Protein AF-A0A2T8HG99-F1 (afdb_monomer_lite)

pLDDT: mean 79.27, std 13.89, range [46.47, 98.06]

Sequence (85 aa):
MVYIRQFVMAVVLTIAASSIIPLRSEAQCAMCTLNAENSTKEGNTQGKGLNDGILFLLAMPFIIGAGIGILWYKKYRVKPQRKFL

Structure (mmCIF, N/CA/C/O backbone):
data_AF-A0A2T8HG99-F1
#
_entry.id   AF-A0A2T8HG99-F1
#
loop_
_atom_site.group_PDB
_atom_site.id
_atom_site.type_symbol
_atom_site.label_atom_id
_atom_site.label_alt_id
_atom_site.label_comp_id
_atom_site.label_asym_id
_atom_site.label_entity_id
_atom_site.label_seq_id
_atom_site.pdbx_PDB_ins_code
_atom_site.Cartn_x
_atom_site.Cartn_y
_atom_site.Cartn_z
_atom_site.occupancy
_atom_site.B_iso_or_equiv
_atom_site.auth_seq_id
_atom_site.auth_comp_id
_atom_site.auth_asym_id
_atom_site.auth_atom_id
_atom_site.pdbx_PDB_model_num
ATOM 1 N N . MET A 1 1 ? 13.516 -12.327 40.730 1.00 62.91 1 MET A N 1
ATOM 2 C CA . MET A 1 1 ? 12.281 -11.864 40.046 1.00 62.91 1 MET A CA 1
ATOM 3 C C . MET A 1 1 ? 12.344 -10.402 39.610 1.00 62.91 1 MET A C 1
ATOM 5 O O . MET A 1 1 ? 12.028 -10.139 38.459 1.00 62.91 1 MET A O 1
ATOM 9 N N . VAL A 1 2 ? 12.793 -9.460 40.453 1.00 79.62 2 VAL A N 1
ATOM 10 C CA . VAL A 1 2 ? 12.889 -8.032 40.075 1.00 79.62 2 VAL A CA 1
ATOM 11 C C . VAL A 1 2 ? 13.835 -7.808 38.887 1.00 79.62 2 VAL A C 1
ATOM 13 O O . VAL A 1 2 ? 13.416 -7.216 37.903 1.00 79.62 2 VAL A O 1
ATOM 16 N N . TYR A 1 3 ? 15.046 -8.374 38.907 1.00 85.25 3 TYR A N 1
ATOM 17 C CA . TYR A 1 3 ? 16.011 -8.242 37.802 1.00 85.25 3 TYR A CA 1
ATOM 18 C C . TYR A 1 3 ? 15.540 -8.877 36.488 1.00 85.25 3 TYR A C 1
ATOM 20 O O . TYR A 1 3 ? 15.736 -8.300 35.429 1.00 85.25 3 TYR A O 1
ATOM 28 N N . ILE A 1 4 ? 14.844 -10.017 36.558 1.00 87.69 4 ILE A N 1
ATOM 29 C CA . ILE A 1 4 ? 14.230 -10.666 35.388 1.00 87.69 4 ILE A CA 1
ATOM 30 C C . ILE A 1 4 ? 13.128 -9.790 34.793 1.00 87.69 4 ILE A C 1
ATOM 32 O O . ILE A 1 4 ? 13.085 -9.607 33.583 1.00 87.69 4 ILE A O 1
ATOM 36 N N . ARG A 1 5 ? 12.275 -9.189 35.631 1.00 85.69 5 ARG A N 1
ATOM 37 C CA . ARG A 1 5 ? 11.234 -8.271 35.159 1.00 85.69 5 ARG A CA 1
ATOM 38 C C . ARG A 1 5 ? 11.846 -7.022 34.524 1.00 85.69 5 ARG A C 1
ATOM 40 O O . ARG A 1 5 ? 11.395 -6.612 33.467 1.00 85.69 5 ARG A O 1
ATOM 47 N N . GLN A 1 6 ? 12.887 -6.455 35.131 1.00 82.06 6 GLN A N 1
ATOM 48 C CA . GLN A 1 6 ? 13.609 -5.301 34.582 1.00 82.06 6 GLN A CA 1
ATOM 49 C C . GLN A 1 6 ? 14.295 -5.640 33.248 1.00 82.06 6 GLN A C 1
ATOM 51 O O . GLN A 1 6 ? 14.211 -4.864 32.303 1.00 82.06 6 GLN A O 1
ATOM 56 N N . PHE A 1 7 ? 14.900 -6.825 33.138 1.00 91.50 7 PHE A N 1
ATOM 57 C CA . PHE A 1 7 ? 15.529 -7.303 31.908 1.00 91.50 7 PHE A CA 1
ATOM 58 C C . PHE A 1 7 ? 14.512 -7.510 30.780 1.00 91.50 7 PHE A C 1
ATOM 60 O O . PHE A 1 7 ? 14.711 -7.018 29.675 1.00 91.50 7 PHE A O 1
ATOM 67 N N . VAL A 1 8 ? 13.383 -8.166 31.067 1.00 93.94 8 VAL A N 1
ATOM 68 C CA . VAL A 1 8 ? 12.304 -8.370 30.086 1.00 93.94 8 VAL A CA 1
ATOM 69 C C . VAL A 1 8 ? 11.726 -7.033 29.623 1.00 93.94 8 VAL A C 1
ATOM 71 O O . VAL A 1 8 ? 11.553 -6.829 28.426 1.00 93.94 8 VAL A O 1
ATOM 74 N N . MET A 1 9 ? 11.489 -6.093 30.543 1.00 91.81 9 MET A N 1
ATOM 75 C CA . MET A 1 9 ? 10.994 -4.759 30.190 1.00 91.81 9 MET A CA 1
ATOM 76 C C . MET A 1 9 ? 11.993 -3.986 29.323 1.00 91.81 9 MET A C 1
ATOM 78 O O . MET A 1 9 ? 11.584 -3.352 28.356 1.00 91.81 9 MET A O 1
ATOM 82 N N . ALA A 1 10 ? 13.293 -4.073 29.619 1.00 93.25 10 ALA A N 1
ATOM 83 C CA . ALA A 1 10 ? 14.332 -3.442 28.810 1.00 93.25 10 ALA A CA 1
ATOM 84 C C . ALA A 1 10 ? 14.397 -4.032 27.392 1.00 93.25 10 ALA A C 1
ATOM 86 O O . ALA A 1 10 ? 14.482 -3.277 26.428 1.00 93.25 10 ALA A O 1
ATOM 87 N N . VAL A 1 11 ? 14.288 -5.357 27.251 1.00 94.00 11 VAL A N 1
ATOM 88 C CA . VAL A 1 11 ? 14.268 -6.041 25.944 1.00 94.00 11 VAL A CA 1
ATOM 89 C C . VAL A 1 11 ? 13.025 -5.671 25.134 1.00 94.00 11 VAL A C 1
ATOM 91 O O . VAL A 1 11 ? 13.114 -5.392 23.943 1.00 94.00 11 VAL A O 1
ATOM 94 N N . VAL A 1 12 ? 11.853 -5.625 25.769 1.00 93.62 12 VAL A N 1
ATOM 95 C CA . VAL A 1 12 ? 10.616 -5.210 25.092 1.00 93.62 12 VAL A CA 1
ATOM 96 C C . VAL A 1 12 ? 10.713 -3.753 24.635 1.00 93.62 12 VAL A C 1
ATOM 98 O O . VAL A 1 12 ? 10.326 -3.434 23.512 1.00 93.62 12 VAL A O 1
ATOM 101 N N . LEU A 1 13 ? 11.274 -2.875 25.470 1.00 91.81 13 LEU A N 1
ATOM 102 C CA . LEU A 1 13 ? 11.422 -1.458 25.154 1.00 91.81 13 LEU A CA 1
ATOM 103 C C . LEU A 1 13 ? 12.402 -1.218 23.996 1.00 91.81 13 LEU A C 1
ATOM 105 O O . LEU A 1 13 ? 12.128 -0.382 23.138 1.00 91.81 13 LEU A O 1
ATOM 109 N N . THR A 1 14 ? 13.510 -1.960 23.926 1.00 87.88 14 THR A N 1
ATOM 110 C CA . THR A 1 14 ? 14.470 -1.839 22.816 1.00 87.88 14 THR A CA 1
ATOM 111 C C . THR A 1 14 ? 13.904 -2.359 21.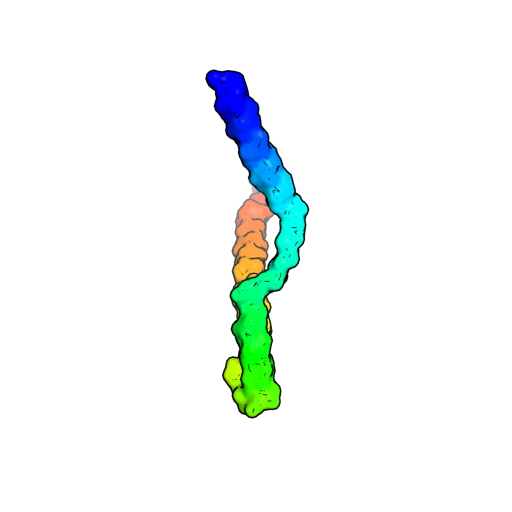494 1.00 87.88 14 THR A C 1
ATOM 113 O O . THR A 1 14 ? 14.140 -1.746 20.454 1.00 87.88 14 THR A O 1
ATOM 116 N N . ILE A 1 15 ? 13.103 -3.430 21.520 1.00 89.00 15 ILE A N 1
ATOM 117 C CA . ILE A 1 15 ? 12.406 -3.959 20.333 1.00 89.00 15 ILE A CA 1
ATOM 118 C C . ILE A 1 15 ? 11.304 -2.998 19.856 1.00 89.00 15 ILE A C 1
ATOM 120 O O . ILE A 1 15 ? 11.131 -2.786 18.657 1.00 89.00 15 ILE A O 1
ATOM 124 N N . ALA A 1 16 ? 10.566 -2.380 20.778 1.00 88.62 16 ALA A N 1
ATOM 125 C CA . ALA A 1 16 ? 9.558 -1.381 20.429 1.00 88.62 16 ALA A CA 1
ATOM 126 C C . ALA A 1 16 ? 10.189 -0.093 19.866 1.00 88.62 16 ALA A C 1
ATOM 128 O O . ALA A 1 16 ? 9.642 0.532 18.961 1.00 88.62 16 ALA A O 1
ATOM 129 N N . ALA A 1 17 ? 11.362 0.304 20.365 1.00 87.88 17 ALA A N 1
ATOM 130 C CA . ALA A 1 17 ? 12.074 1.474 19.858 1.00 87.88 17 ALA A CA 1
ATOM 131 C C . ALA A 1 17 ? 12.612 1.268 18.428 1.00 87.88 17 ALA A C 1
ATOM 133 O O . ALA A 1 17 ? 12.620 2.210 17.635 1.00 87.88 17 ALA A O 1
ATOM 134 N N . SER A 1 18 ? 13.021 0.046 18.065 1.00 80.69 18 SER A N 1
ATOM 135 C CA . SER A 1 18 ? 13.540 -0.246 16.720 1.00 80.69 18 SER A CA 1
ATOM 136 C C .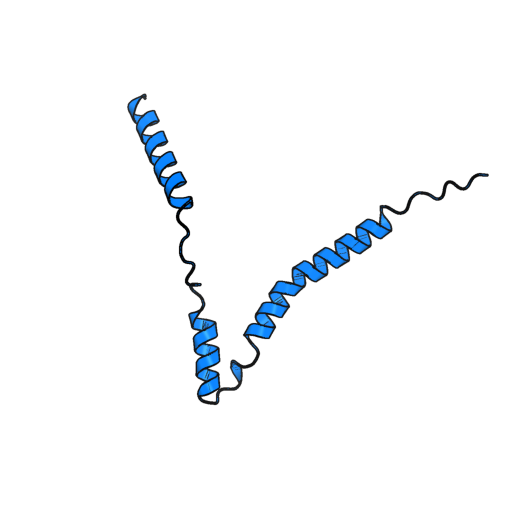 SER A 1 18 ? 12.468 -0.212 15.625 1.00 80.69 18 SER A C 1
ATOM 138 O O . SER A 1 18 ? 12.801 -0.008 14.460 1.00 80.69 18 SER A O 1
ATOM 140 N N . SER A 1 19 ? 11.183 -0.328 15.980 1.00 77.81 19 SER A N 1
ATOM 141 C CA . SER A 1 19 ? 10.056 -0.274 15.032 1.00 77.81 19 SER A CA 1
ATOM 142 C C . SER A 1 19 ? 9.699 1.148 14.575 1.00 77.81 19 SER A C 1
ATOM 144 O O . SER A 1 19 ? 8.923 1.313 13.637 1.00 77.81 19 SER A O 1
ATOM 146 N N . ILE A 1 20 ? 10.268 2.177 15.213 1.00 81.19 20 ILE A N 1
ATOM 147 C CA . ILE A 1 20 ? 10.039 3.596 14.885 1.00 81.19 20 ILE A CA 1
ATOM 148 C C . ILE A 1 20 ? 11.028 4.079 13.810 1.00 81.19 20 ILE A C 1
ATOM 150 O O . ILE A 1 20 ? 10.838 5.132 13.203 1.00 81.19 20 ILE A O 1
ATOM 154 N N . ILE A 1 21 ? 12.086 3.309 13.541 1.00 78.69 21 ILE A N 1
ATOM 155 C CA . ILE A 1 21 ? 13.065 3.646 12.511 1.00 78.69 21 ILE A CA 1
ATOM 156 C C . ILE A 1 21 ? 12.433 3.335 11.150 1.00 78.69 21 ILE A C 1
ATOM 158 O O . ILE A 1 21 ? 12.140 2.167 10.881 1.00 78.69 21 ILE A O 1
ATOM 162 N N . PRO A 1 22 ? 12.231 4.332 10.267 1.00 64.75 22 PRO A N 1
ATOM 163 C CA . PRO A 1 22 ? 11.789 4.059 8.913 1.00 64.75 22 PRO A CA 1
ATOM 164 C C . PRO A 1 22 ? 12.909 3.295 8.208 1.00 64.75 22 PRO A C 1
ATOM 166 O O . PRO A 1 22 ? 13.895 3.879 7.752 1.00 64.75 22 PRO A O 1
ATOM 169 N N . LEU A 1 23 ? 12.770 1.971 8.133 1.00 64.75 23 LEU A N 1
ATOM 170 C CA . LEU A 1 23 ? 13.549 1.162 7.213 1.00 64.75 23 LEU A CA 1
ATOM 171 C C . LEU A 1 23 ? 13.287 1.755 5.830 1.00 64.75 23 LEU A C 1
ATOM 173 O O . LEU A 1 23 ? 12.151 1.752 5.356 1.00 64.75 23 LEU A O 1
ATOM 177 N N . ARG A 1 24 ? 14.320 2.329 5.202 1.00 56.44 24 ARG A N 1
ATOM 178 C CA . ARG A 1 24 ? 14.272 2.637 3.774 1.00 56.44 24 ARG A CA 1
ATOM 179 C C . ARG A 1 24 ? 13.958 1.312 3.095 1.00 56.44 24 ARG A C 1
ATOM 181 O O . ARG A 1 24 ? 14.820 0.442 3.020 1.00 56.44 24 ARG A O 1
ATOM 188 N N . SER A 1 25 ? 12.709 1.132 2.680 1.00 54.16 25 SER A N 1
ATOM 189 C CA . SER A 1 25 ? 12.321 -0.007 1.871 1.00 54.16 25 SER A CA 1
ATOM 190 C C . SER A 1 25 ? 12.897 0.236 0.480 1.00 54.16 25 SER A C 1
ATOM 192 O O . SER A 1 25 ? 12.201 0.682 -0.428 1.00 54.16 25 SER A O 1
ATOM 194 N N . GLU A 1 26 ? 14.191 -0.025 0.315 1.00 55.88 26 GLU A N 1
ATOM 195 C CA . GLU A 1 26 ? 14.664 -0.607 -0.934 1.00 55.88 26 GLU A CA 1
ATOM 196 C C . GLU A 1 26 ? 13.797 -1.849 -1.101 1.00 55.88 26 GLU A C 1
ATOM 198 O O . GLU A 1 26 ? 13.925 -2.813 -0.339 1.00 55.88 26 GLU A O 1
ATOM 203 N N . ALA A 1 27 ? 12.787 -1.770 -1.968 1.00 49.84 27 ALA A N 1
ATOM 204 C CA . ALA A 1 27 ? 11.956 -2.922 -2.241 1.00 49.84 27 ALA A CA 1
ATOM 205 C C . ALA A 1 27 ? 12.920 -4.053 -2.605 1.00 49.84 27 ALA A C 1
ATOM 207 O O . ALA A 1 27 ? 13.602 -3.964 -3.625 1.00 49.84 27 ALA A O 1
ATOM 208 N N . GLN A 1 28 ? 12.979 -5.123 -1.807 1.00 46.47 28 GLN A N 1
ATOM 209 C CA . GLN A 1 28 ? 13.828 -6.286 -2.105 1.00 46.47 28 GLN A CA 1
ATOM 210 C C . GLN A 1 28 ? 13.367 -7.062 -3.357 1.00 46.47 28 GLN A C 1
ATOM 212 O O . GLN A 1 28 ? 13.770 -8.195 -3.587 1.00 46.47 28 GLN A O 1
ATOM 217 N N . CYS A 1 29 ? 12.558 -6.426 -4.205 1.00 61.62 29 CYS A N 1
ATOM 218 C CA . CYS A 1 29 ? 12.105 -6.894 -5.501 1.00 61.62 29 CYS A CA 1
ATOM 219 C C . CYS A 1 29 ? 12.161 -5.787 -6.580 1.00 61.62 29 CYS A C 1
ATOM 221 O O . CYS A 1 29 ? 11.607 -5.985 -7.657 1.00 61.62 29 CYS A O 1
ATOM 223 N N . ALA A 1 30 ? 12.820 -4.636 -6.356 1.00 55.19 30 ALA A N 1
ATOM 224 C CA . ALA A 1 30 ? 13.040 -3.650 -7.427 1.00 55.19 30 ALA A CA 1
ATOM 225 C C . ALA A 1 30 ? 14.004 -4.177 -8.507 1.00 55.19 30 ALA A C 1
ATOM 227 O O . ALA A 1 30 ? 13.954 -3.732 -9.649 1.00 55.19 30 ALA A O 1
ATOM 228 N N . MET A 1 31 ? 14.816 -5.188 -8.180 1.00 57.59 31 MET A N 1
ATOM 229 C CA . MET A 1 31 ? 15.678 -5.877 -9.143 1.00 57.59 31 MET A CA 1
ATOM 230 C C . MET A 1 31 ? 14.885 -6.562 -10.265 1.00 57.59 31 MET A C 1
ATOM 232 O O . MET A 1 31 ? 15.325 -6.548 -11.409 1.00 57.59 31 MET A O 1
ATOM 236 N N . CYS A 1 32 ? 13.698 -7.114 -9.981 1.00 63.44 32 CYS A N 1
ATOM 237 C CA . CYS A 1 32 ? 12.884 -7.780 -11.003 1.00 63.44 32 CYS A CA 1
ATOM 238 C C . CYS A 1 32 ? 12.333 -6.781 -12.029 1.00 63.44 32 CYS A C 1
ATOM 240 O O . CYS A 1 32 ? 12.398 -7.035 -13.230 1.00 63.44 32 CYS A O 1
ATOM 242 N N . THR A 1 33 ? 11.848 -5.626 -11.568 1.00 64.12 33 THR A N 1
ATOM 243 C CA . THR A 1 33 ? 11.336 -4.565 -12.448 1.00 64.12 33 THR A CA 1
ATOM 244 C C . THR A 1 33 ? 12.470 -3.878 -13.207 1.00 64.12 33 THR A C 1
ATOM 246 O O . THR A 1 33 ? 12.371 -3.715 -14.418 1.00 64.12 33 THR A O 1
ATOM 249 N N . LEU A 1 34 ? 13.589 -3.571 -12.539 1.00 66.81 34 LEU A N 1
ATOM 250 C CA . LEU A 1 34 ? 14.763 -2.964 -13.177 1.00 66.81 34 LEU A CA 1
ATOM 251 C C . LEU A 1 34 ? 15.399 -3.887 -14.223 1.00 66.81 34 LEU A C 1
ATOM 253 O O . LEU A 1 34 ? 15.766 -3.421 -15.300 1.00 66.81 34 LEU A O 1
ATOM 257 N N . ASN A 1 35 ? 15.489 -5.195 -13.959 1.00 68.00 35 ASN A N 1
ATOM 258 C CA . ASN A 1 35 ? 15.986 -6.156 -14.946 1.00 68.00 35 ASN A CA 1
ATOM 259 C C . ASN A 1 35 ? 15.013 -6.336 -16.116 1.00 68.00 35 ASN A C 1
ATOM 261 O O . ASN A 1 35 ? 15.468 -6.451 -17.253 1.00 68.00 35 ASN A O 1
ATOM 265 N N . ALA A 1 36 ? 13.697 -6.328 -15.881 1.00 68.06 36 ALA A N 1
ATOM 266 C CA . ALA A 1 36 ? 12.706 -6.376 -16.958 1.00 68.06 36 ALA A CA 1
ATOM 267 C C . ALA A 1 36 ? 12.7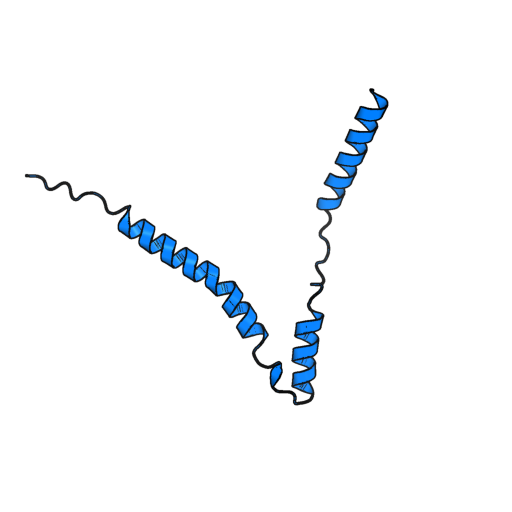66 -5.118 -17.847 1.00 68.06 36 ALA A C 1
ATOM 269 O O . ALA A 1 36 ? 12.765 -5.220 -19.077 1.00 68.06 36 ALA A O 1
ATOM 270 N N . GLU A 1 37 ? 12.895 -3.934 -17.247 1.00 70.25 37 GLU A N 1
ATOM 271 C CA . GLU A 1 37 ? 13.046 -2.667 -17.969 1.00 70.25 37 GLU A CA 1
ATOM 272 C C . GLU A 1 37 ? 14.378 -2.588 -18.726 1.00 70.25 37 GLU A C 1
ATOM 274 O O . GLU A 1 37 ? 14.396 -2.192 -19.892 1.00 70.25 37 GLU A O 1
ATOM 279 N N . ASN A 1 38 ? 15.489 -3.015 -18.117 1.00 71.38 38 ASN A N 1
ATOM 280 C CA . ASN A 1 38 ? 16.795 -3.041 -18.780 1.00 71.38 38 ASN A CA 1
ATOM 281 C C . ASN A 1 38 ? 16.852 -4.073 -19.913 1.00 71.38 38 ASN A C 1
ATOM 283 O O . ASN A 1 38 ? 17.330 -3.738 -20.993 1.00 71.38 38 ASN A O 1
ATOM 287 N N . SER A 1 39 ? 16.258 -5.260 -19.736 1.00 68.50 39 SER A N 1
ATOM 288 C CA . SER A 1 39 ? 16.107 -6.241 -20.825 1.00 68.50 39 SER A CA 1
ATOM 289 C C . SER A 1 39 ? 15.360 -5.627 -22.012 1.00 68.50 39 SER A C 1
ATOM 291 O O . SER A 1 39 ? 15.687 -5.875 -23.170 1.00 68.50 39 SER A O 1
ATOM 293 N N . THR A 1 40 ? 14.374 -4.771 -21.732 1.00 72.75 40 THR A N 1
ATOM 294 C CA . THR A 1 40 ? 13.584 -4.101 -22.767 1.00 72.75 40 THR A CA 1
ATOM 295 C C . THR A 1 40 ? 14.360 -3.047 -23.547 1.00 72.75 40 THR A C 1
ATOM 297 O O . THR A 1 40 ? 14.133 -2.887 -24.749 1.00 72.75 40 THR A O 1
ATOM 300 N N . LYS A 1 41 ? 15.314 -2.369 -22.901 1.00 73.56 41 LYS A N 1
ATOM 301 C CA . LYS A 1 41 ? 16.226 -1.423 -23.564 1.00 73.56 41 LYS A CA 1
ATOM 302 C C . LYS A 1 41 ? 17.189 -2.121 -24.530 1.00 73.56 41 LYS A C 1
ATOM 304 O O . LYS A 1 41 ? 17.562 -1.522 -25.531 1.00 73.56 41 LYS A O 1
ATOM 309 N N . GLU A 1 42 ? 17.519 -3.387 -24.277 1.00 74.38 42 GLU A N 1
ATOM 310 C CA . GLU A 1 42 ? 18.355 -4.228 -25.149 1.00 74.38 42 GLU A CA 1
ATOM 311 C C . GLU A 1 42 ? 17.552 -4.982 -26.232 1.00 74.38 42 GLU A C 1
ATOM 313 O O . GLU A 1 42 ? 18.088 -5.832 -26.937 1.00 74.38 42 GLU A O 1
ATOM 318 N N . GLY A 1 43 ? 16.262 -4.659 -26.404 1.00 71.88 43 GLY A N 1
ATOM 319 C CA . GLY A 1 43 ? 15.409 -5.201 -27.470 1.00 71.88 43 GLY A CA 1
ATOM 320 C C . GLY A 1 43 ? 14.476 -6.343 -27.053 1.00 71.88 43 GLY A C 1
ATOM 321 O O . GLY A 1 43 ? 13.676 -6.795 -27.871 1.00 71.88 43 GLY A O 1
ATOM 322 N N . ASN A 1 44 ? 14.503 -6.788 -25.791 1.00 72.31 44 ASN A N 1
ATOM 323 C CA . ASN A 1 44 ? 13.589 -7.820 -25.292 1.00 72.31 44 ASN A CA 1
ATOM 324 C C . ASN A 1 44 ? 12.185 -7.248 -25.020 1.00 72.31 44 ASN A C 1
ATOM 326 O O . ASN A 1 44 ? 11.990 -6.396 -24.166 1.00 72.31 44 ASN A O 1
ATOM 330 N N . THR A 1 45 ? 11.144 -7.731 -25.686 1.00 75.69 45 THR A N 1
ATOM 331 C CA . THR A 1 45 ? 9.792 -7.174 -25.509 1.00 75.69 45 THR A CA 1
ATOM 332 C C . THR A 1 45 ? 9.030 -7.719 -24.300 1.00 75.69 45 THR A C 1
ATOM 334 O O . THR A 1 45 ? 7.969 -7.186 -23.989 1.00 75.69 45 THR A O 1
ATOM 337 N N . GLN A 1 46 ? 9.537 -8.747 -23.609 1.00 71.38 46 GLN A N 1
ATOM 338 C CA . GLN A 1 46 ? 8.816 -9.415 -22.512 1.00 71.38 46 GLN A CA 1
ATOM 339 C C . GLN A 1 46 ? 8.656 -8.549 -21.253 1.00 71.38 46 GLN A C 1
ATOM 341 O O . GLN A 1 46 ? 7.741 -8.788 -20.473 1.00 71.38 46 GLN A O 1
ATOM 346 N N . GLY A 1 47 ? 9.503 -7.530 -21.059 1.00 70.19 47 GLY A N 1
ATOM 347 C CA . GLY A 1 47 ? 9.396 -6.597 -19.931 1.00 70.19 47 GLY A CA 1
ATOM 348 C C . GLY A 1 47 ? 8.436 -5.422 -20.157 1.00 70.19 47 GLY A C 1
ATOM 349 O O . GLY A 1 47 ? 8.136 -4.689 -19.212 1.00 70.19 47 GLY A O 1
ATOM 350 N N . LYS A 1 48 ? 7.928 -5.223 -21.384 1.00 77.06 48 LYS A N 1
ATOM 351 C CA . LYS A 1 48 ? 7.005 -4.118 -21.696 1.00 77.06 48 LYS A CA 1
ATOM 352 C C . LYS A 1 48 ? 5.658 -4.326 -20.999 1.00 77.06 48 LYS A C 1
ATOM 354 O O . LYS A 1 48 ? 5.032 -5.365 -21.164 1.00 77.06 48 LYS A O 1
ATOM 359 N N . GLY A 1 49 ? 5.194 -3.314 -20.265 1.00 76.94 49 GLY A N 1
ATOM 360 C CA . GLY A 1 49 ? 3.866 -3.311 -19.631 1.00 76.94 49 GLY A CA 1
ATOM 361 C C . GLY A 1 49 ? 3.762 -4.104 -18.323 1.00 76.94 49 GLY A C 1
ATOM 362 O O . GLY A 1 49 ? 2.670 -4.232 -17.775 1.00 76.94 49 GLY A O 1
ATOM 363 N N . LEU A 1 50 ? 4.875 -4.613 -17.779 1.00 79.31 50 LEU A N 1
ATOM 364 C CA . LEU A 1 50 ? 4.868 -5.344 -16.508 1.00 79.31 50 LEU A CA 1
ATOM 365 C C . LEU A 1 50 ? 4.369 -4.473 -15.341 1.00 79.31 50 LEU A C 1
ATOM 367 O O . LEU A 1 50 ? 3.553 -4.926 -14.540 1.00 79.31 50 LEU A O 1
ATOM 371 N N . ASN A 1 51 ? 4.814 -3.214 -15.265 1.00 79.88 51 ASN A N 1
ATOM 372 C CA . ASN A 1 51 ? 4.382 -2.284 -14.217 1.00 79.88 51 ASN A CA 1
ATOM 373 C C . ASN A 1 51 ? 2.886 -1.943 -14.327 1.00 79.88 51 ASN A C 1
ATOM 375 O O . ASN A 1 51 ? 2.190 -1.884 -13.315 1.00 79.88 51 ASN A O 1
ATOM 379 N N . ASP A 1 52 ? 2.372 -1.812 -15.551 1.00 84.19 52 ASP A N 1
ATOM 380 C CA . ASP A 1 52 ? 0.942 -1.603 -15.791 1.00 84.19 52 ASP A CA 1
ATOM 381 C C . ASP A 1 52 ? 0.124 -2.809 -15.307 1.00 84.19 52 ASP A C 1
ATOM 383 O O . ASP A 1 52 ? -0.918 -2.642 -14.674 1.00 84.19 52 ASP A O 1
ATOM 387 N N . GLY A 1 53 ? 0.632 -4.029 -15.519 1.00 84.75 53 GLY A N 1
ATOM 388 C CA . GLY A 1 53 ? 0.039 -5.259 -14.990 1.00 84.75 53 GLY A CA 1
ATOM 389 C C . GLY A 1 53 ? 0.035 -5.322 -13.458 1.00 84.75 53 GLY A C 1
ATOM 390 O O . GLY A 1 53 ? -0.972 -5.703 -12.862 1.00 84.75 53 GLY A O 1
ATOM 391 N N . ILE A 1 54 ? 1.122 -4.905 -12.802 1.00 84.81 54 ILE A N 1
ATOM 392 C CA . ILE A 1 54 ? 1.203 -4.841 -11.332 1.00 84.81 54 ILE A CA 1
ATOM 393 C C . ILE A 1 54 ? 0.188 -3.835 -10.783 1.00 84.81 54 ILE A C 1
ATOM 395 O O . ILE A 1 54 ? -0.563 -4.160 -9.863 1.00 84.81 54 ILE A O 1
ATOM 399 N N . LEU A 1 55 ? 0.126 -2.633 -11.364 1.00 86.88 55 LEU A N 1
ATOM 400 C CA . LEU A 1 55 ? -0.832 -1.601 -10.967 1.00 86.88 55 LEU A CA 1
ATOM 401 C C . LEU A 1 55 ? -2.278 -2.053 -11.192 1.00 86.88 55 LEU A C 1
ATOM 403 O O . LEU A 1 55 ? -3.132 -1.820 -10.337 1.00 86.88 55 LEU A O 1
ATOM 407 N N . PHE A 1 56 ? -2.549 -2.755 -12.293 1.00 90.31 56 PHE A N 1
ATOM 408 C CA . PHE A 1 56 ? -3.856 -3.343 -12.569 1.00 90.31 56 PHE A CA 1
ATOM 409 C C . PHE A 1 56 ? -4.265 -4.372 -11.505 1.00 90.31 56 PHE A C 1
ATOM 411 O O . PHE A 1 56 ? -5.356 -4.273 -10.935 1.00 90.31 56 PHE A O 1
ATOM 418 N N . LEU A 1 57 ? -3.382 -5.326 -11.190 1.00 90.31 57 LEU A N 1
ATOM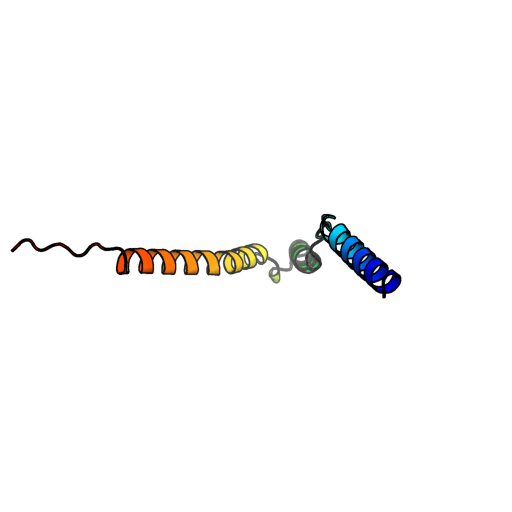 419 C CA . LEU A 1 57 ? -3.634 -6.352 -10.174 1.00 90.31 57 LEU A CA 1
ATOM 420 C C . LEU A 1 57 ? -3.796 -5.748 -8.773 1.00 90.31 57 LEU A C 1
ATOM 422 O O . LEU A 1 57 ? -4.639 -6.209 -8.005 1.00 90.31 57 LEU A O 1
ATOM 426 N N . LEU A 1 58 ? -3.037 -4.696 -8.452 1.00 91.69 58 LEU A N 1
ATOM 427 C CA . LEU A 1 58 ? -3.140 -3.980 -7.182 1.00 91.69 58 LEU A CA 1
ATOM 428 C C . LEU A 1 58 ? -4.436 -3.165 -7.073 1.00 91.69 58 LEU A C 1
ATOM 430 O O . LEU A 1 58 ? -5.028 -3.107 -5.998 1.00 91.69 58 LEU A O 1
ATOM 434 N N . ALA A 1 59 ? -4.912 -2.565 -8.166 1.00 95.88 59 ALA A N 1
ATOM 435 C CA . ALA A 1 59 ? -6.157 -1.798 -8.184 1.00 95.88 59 ALA A CA 1
ATOM 436 C C . ALA A 1 59 ? -7.413 -2.688 -8.108 1.00 95.88 59 ALA A C 1
ATOM 438 O O . ALA A 1 59 ? -8.415 -2.305 -7.496 1.00 95.88 59 ALA A O 1
ATOM 439 N N . MET A 1 60 ? -7.359 -3.889 -8.692 1.00 97.81 60 MET A N 1
ATOM 440 C CA . MET A 1 60 ? -8.473 -4.843 -8.763 1.00 97.81 60 MET A CA 1
ATOM 441 C C . MET A 1 60 ? -9.213 -5.091 -7.431 1.00 97.81 60 MET A C 1
ATOM 443 O O . MET A 1 60 ? -10.437 -4.924 -7.407 1.00 97.81 60 MET A O 1
ATOM 447 N N . PRO A 1 61 ? -8.548 -5.449 -6.311 1.00 95.69 61 PRO A N 1
ATOM 448 C CA . PRO A 1 61 ? -9.237 -5.737 -5.052 1.00 95.69 61 PRO A CA 1
ATOM 449 C C . PRO A 1 61 ? -9.992 -4.528 -4.490 1.00 95.69 61 PRO A C 1
ATOM 451 O O . PRO A 1 61 ? -11.077 -4.692 -3.930 1.00 95.69 61 PRO A O 1
ATOM 454 N N . PHE A 1 62 ? -9.474 -3.310 -4.676 1.00 97.19 62 PHE A N 1
ATOM 455 C CA . PHE A 1 62 ? -10.149 -2.093 -4.222 1.00 97.19 62 PHE A CA 1
ATOM 456 C C . PHE A 1 62 ? -11.396 -1.796 -5.050 1.00 97.19 62 PHE A C 1
ATOM 458 O O . PHE A 1 62 ? -12.438 -1.463 -4.486 1.00 97.19 62 PHE A O 1
ATOM 465 N N . ILE A 1 63 ? -11.318 -1.969 -6.373 1.00 97.94 63 ILE A N 1
ATOM 466 C CA . ILE A 1 63 ? -12.465 -1.794 -7.273 1.00 97.94 63 ILE A CA 1
ATOM 467 C C . ILE A 1 63 ? -13.565 -2.803 -6.927 1.00 97.94 63 ILE A C 1
ATOM 469 O O . ILE A 1 63 ? -14.729 -2.426 -6.781 1.00 97.94 63 ILE A O 1
ATOM 473 N N . ILE A 1 64 ? -13.199 -4.074 -6.740 1.00 98.00 64 ILE A N 1
ATOM 474 C CA . ILE A 1 64 ? -14.137 -5.138 -6.359 1.00 98.00 64 ILE A CA 1
ATOM 475 C C . ILE A 1 64 ? -14.772 -4.827 -4.998 1.00 98.00 64 ILE A C 1
ATOM 477 O O . ILE A 1 64 ? -15.997 -4.863 -4.868 1.00 98.00 64 ILE A O 1
ATOM 481 N N . GLY A 1 65 ? -13.964 -4.469 -3.996 1.00 98.06 65 GLY A N 1
ATOM 482 C CA . GLY A 1 65 ? -14.448 -4.112 -2.662 1.00 98.06 65 GLY A CA 1
ATOM 483 C C . GLY A 1 65 ? -15.406 -2.920 -2.680 1.00 98.06 65 GLY A C 1
ATOM 484 O O . GLY A 1 65 ? -16.475 -2.979 -2.070 1.00 98.06 65 GLY A O 1
ATOM 485 N N . ALA A 1 66 ? -15.079 -1.868 -3.435 1.00 97.69 66 ALA A N 1
ATOM 486 C CA . ALA A 1 66 ? -15.946 -0.707 -3.616 1.00 97.69 66 ALA A CA 1
ATOM 487 C C . ALA A 1 66 ? -17.272 -1.086 -4.296 1.00 97.69 66 ALA A C 1
ATOM 489 O O . ALA A 1 66 ? -18.338 -0.681 -3.831 1.00 97.69 66 ALA A O 1
ATOM 490 N N . GLY A 1 67 ? -17.227 -1.910 -5.347 1.00 97.94 67 GLY A N 1
ATOM 491 C CA . GLY A 1 67 ? -18.421 -2.404 -6.034 1.00 97.94 67 GLY A CA 1
ATOM 492 C C . GLY A 1 67 ? -19.347 -3.191 -5.104 1.00 97.94 67 GLY A C 1
ATOM 493 O O . GLY A 1 67 ? -20.540 -2.890 -5.016 1.00 97.94 67 GLY A O 1
ATOM 494 N N . ILE A 1 68 ? -18.796 -4.145 -4.347 1.00 97.75 68 ILE A N 1
ATOM 495 C CA . ILE A 1 68 ? -19.550 -4.921 -3.350 1.00 97.75 68 ILE A CA 1
ATOM 496 C C . ILE A 1 68 ? -20.140 -3.992 -2.281 1.00 97.75 68 ILE A C 1
ATOM 498 O O . ILE A 1 68 ? -21.326 -4.098 -1.965 1.00 97.75 68 ILE A O 1
ATOM 502 N N . GLY A 1 69 ? -19.346 -3.053 -1.760 1.00 97.44 69 GLY A N 1
ATOM 503 C CA . GLY A 1 69 ? -19.784 -2.089 -0.752 1.00 97.44 69 GLY A CA 1
ATOM 504 C C . GLY A 1 69 ? -20.952 -1.220 -1.224 1.00 97.44 69 GLY A C 1
ATOM 505 O O . GLY A 1 69 ? -21.933 -1.059 -0.496 1.00 97.44 69 GLY A O 1
ATOM 506 N N . ILE A 1 70 ? -20.900 -0.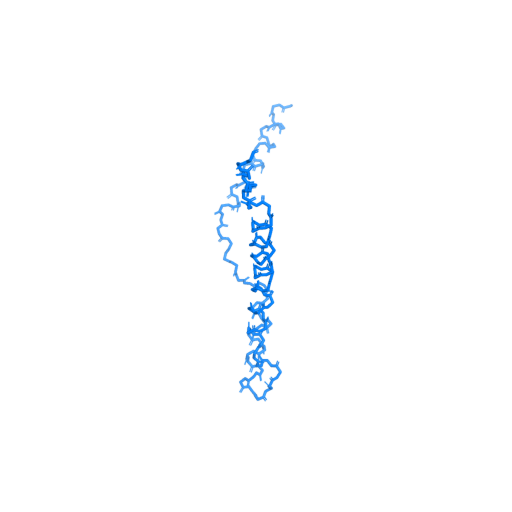718 -2.462 1.00 96.75 70 ILE A N 1
ATOM 507 C CA . ILE A 1 70 ? -21.980 0.076 -3.068 1.00 96.75 70 ILE A CA 1
ATOM 508 C C . ILE A 1 70 ? -23.249 -0.765 -3.234 1.00 96.75 70 ILE A C 1
ATOM 510 O O . ILE A 1 70 ? -24.336 -0.315 -2.860 1.00 96.75 70 ILE A O 1
ATOM 514 N N . LEU A 1 71 ? -23.138 -1.981 -3.778 1.00 96.38 71 LEU A N 1
ATOM 515 C CA . LEU A 1 71 ? -24.288 -2.872 -3.969 1.00 96.38 71 LEU A CA 1
ATOM 516 C C . LEU A 1 71 ? -24.938 -3.242 -2.635 1.00 96.38 71 LEU A C 1
ATOM 518 O O . LEU A 1 71 ? -26.164 -3.198 -2.514 1.00 96.38 71 LEU A O 1
ATOM 522 N N . TRP A 1 72 ? -24.128 -3.549 -1.622 1.00 96.44 72 TRP A N 1
ATOM 523 C CA . TRP A 1 72 ? -24.607 -3.821 -0.274 1.00 96.44 72 TRP A CA 1
ATOM 524 C C . TRP A 1 72 ? -25.318 -2.599 0.319 1.00 96.44 72 TRP A C 1
ATOM 526 O O . TRP A 1 72 ? -26.459 -2.710 0.768 1.00 96.44 72 TRP A O 1
ATOM 536 N N . TYR A 1 73 ? -24.716 -1.410 0.238 1.00 93.88 73 TYR A N 1
ATOM 537 C CA . TYR A 1 73 ? -25.336 -0.182 0.735 1.00 93.88 73 TYR A CA 1
ATOM 538 C C . TYR A 1 73 ? -26.687 0.086 0.059 1.00 93.88 73 TYR A C 1
ATOM 540 O O . TYR A 1 73 ? -27.685 0.314 0.741 1.00 93.88 73 TYR A O 1
ATOM 548 N N . LYS A 1 74 ? -26.760 -0.016 -1.275 1.00 91.00 74 LYS A N 1
ATOM 549 C CA . LYS A 1 74 ? -28.017 0.171 -2.017 1.00 91.00 74 LYS A CA 1
ATOM 550 C C . LYS A 1 74 ? -29.057 -0.896 -1.685 1.00 91.00 74 LYS A C 1
ATOM 552 O O . LYS A 1 74 ? -30.233 -0.574 -1.641 1.00 91.00 74 LYS A O 1
ATOM 557 N N . LYS A 1 75 ? -28.669 -2.148 -1.446 1.00 89.19 75 LYS A N 1
ATOM 558 C CA . LYS A 1 75 ? -29.625 -3.223 -1.140 1.00 89.19 75 LYS A CA 1
ATOM 559 C C . LYS A 1 75 ? -30.184 -3.128 0.279 1.00 89.19 75 LYS A C 1
ATOM 561 O O . LYS A 1 75 ? -31.370 -3.370 0.476 1.00 89.19 75 LYS A O 1
ATOM 566 N N . TYR A 1 76 ? -29.350 -2.775 1.254 1.00 86.44 76 TYR A N 1
ATOM 567 C CA . TYR A 1 76 ? -29.703 -2.870 2.674 1.00 86.44 76 TYR A CA 1
ATOM 568 C C . TYR A 1 76 ? -30.012 -1.524 3.345 1.00 86.44 76 TYR A C 1
ATOM 570 O O . TYR A 1 76 ? -30.544 -1.516 4.452 1.00 86.44 76 TYR A O 1
ATOM 578 N N . ARG A 1 77 ? -29.734 -0.379 2.699 1.00 78.31 77 ARG A N 1
ATOM 579 C CA . ARG A 1 77 ? -30.108 0.958 3.210 1.00 78.31 77 ARG A CA 1
ATOM 580 C C . ARG A 1 77 ? -31.273 1.632 2.482 1.00 78.31 77 ARG A C 1
ATOM 582 O O . ARG A 1 77 ? -31.582 2.786 2.786 1.00 78.31 77 ARG A O 1
ATOM 589 N N . VAL A 1 78 ? -31.964 0.950 1.568 1.00 65.81 78 VAL A N 1
ATOM 590 C CA . VAL A 1 78 ? -33.235 1.471 1.035 1.00 65.81 78 VAL A CA 1
ATOM 591 C C . VAL A 1 78 ? -34.269 1.418 2.156 1.00 65.81 78 VAL A C 1
ATOM 593 O O . VAL A 1 78 ? -34.6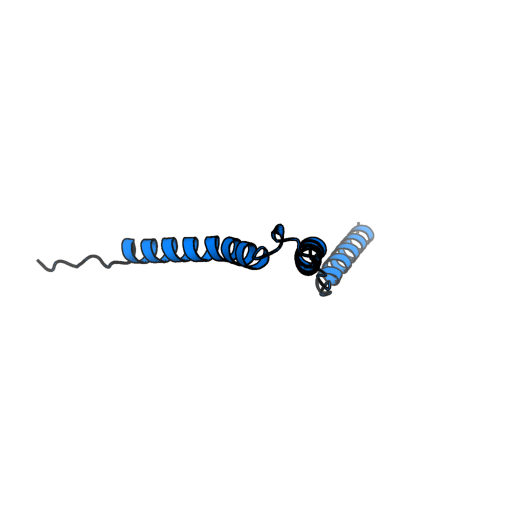22 0.349 2.648 1.00 65.81 78 VAL A O 1
ATOM 596 N N . LYS A 1 79 ? -34.710 2.599 2.601 1.00 67.06 79 LYS A N 1
ATOM 597 C CA . LYS A 1 79 ? -35.735 2.748 3.639 1.00 67.06 79 LYS A CA 1
ATOM 598 C C . LYS A 1 79 ? -36.990 1.971 3.214 1.00 67.06 79 LYS A C 1
ATOM 600 O O . LYS A 1 79 ? -37.374 2.090 2.047 1.00 67.06 79 LYS A O 1
ATOM 605 N N . PRO A 1 80 ? -37.663 1.239 4.121 1.00 60.00 80 PRO A N 1
ATOM 606 C CA . PRO A 1 80 ? -38.979 0.712 3.811 1.00 60.00 80 PRO A CA 1
ATOM 607 C C . PRO A 1 80 ? -39.858 1.901 3.427 1.00 60.00 80 PRO A C 1
ATOM 609 O O . PRO A 1 80 ? -40.003 2.844 4.209 1.00 60.00 80 PRO A O 1
ATOM 612 N N . GLN A 1 81 ? -40.389 1.886 2.202 1.00 65.38 81 GLN A N 1
ATOM 613 C CA . GLN A 1 81 ? -41.485 2.765 1.812 1.00 65.38 81 GLN A CA 1
ATOM 614 C C . GLN A 1 81 ? -42.585 2.513 2.842 1.00 65.38 81 GLN A C 1
ATOM 616 O O . GLN A 1 81 ? -43.214 1.454 2.819 1.00 65.38 81 GLN A O 1
ATOM 621 N N . ARG A 1 82 ? -42.764 3.430 3.804 1.00 64.69 82 ARG A N 1
ATOM 622 C CA . ARG A 1 82 ? -43.933 3.415 4.684 1.00 64.69 82 ARG A CA 1
ATOM 623 C C . ARG A 1 82 ? -45.116 3.670 3.763 1.00 64.69 82 ARG A C 1
ATOM 625 O O . ARG A 1 82 ? -45.440 4.816 3.471 1.00 64.69 82 ARG A O 1
ATOM 632 N N . LYS A 1 83 ? -45.683 2.586 3.229 1.00 60.06 83 LYS A N 1
ATOM 633 C CA . LYS A 1 83 ? -46.917 2.615 2.461 1.00 60.06 83 LYS A CA 1
ATOM 634 C C . LYS A 1 83 ? -47.987 3.008 3.467 1.00 60.06 83 LYS A C 1
ATOM 636 O O . LYS A 1 83 ? -48.403 2.197 4.283 1.00 60.06 83 LYS A O 1
ATOM 641 N N . PHE A 1 84 ? -48.267 4.303 3.494 1.00 73.75 84 PHE A N 1
ATOM 642 C CA . PHE A 1 84 ? -49.290 4.914 4.319 1.00 73.75 84 PHE A CA 1
ATOM 643 C C . PHE A 1 84 ? -50.631 4.512 3.694 1.00 73.75 84 PHE A C 1
ATOM 645 O O . PHE A 1 84 ? -51.096 5.151 2.754 1.00 73.75 84 PHE A O 1
ATOM 652 N N . LEU A 1 85 ? -51.155 3.368 4.129 1.00 60.88 85 LEU A N 1
ATOM 653 C CA . LEU A 1 85 ? -52.536 2.934 3.945 1.00 60.88 85 LEU A CA 1
ATOM 654 C C . LEU A 1 85 ? -53.028 2.450 5.304 1.00 60.88 85 LEU A C 1
ATOM 656 O O . LEU A 1 85 ? -52.319 1.601 5.891 1.00 60.88 85 LEU A O 1
#

Organism: NCBI:txid2171749

Secondary structure (DSSP, 8-state):
-HHHHHHHHHHHHHHHHHTTS------TTHHHHHHHHHHHHTT-GGGTTHHHHHHHHHHHHHHHHHHHHHHHHHHHSS-------

Foldseek 3Di:
DVVVVVVVVVVVVVVVVVVPDPDPCPPPCVCVLVVLVVVVVVPDCPSPCVVVVVVVVVVVVVVVVVVVVVVCCVVPVPDPPPPPD

Radius of gyration: 26.32 Å; chains: 1; bounding box: 71×17×68 Å